Protein AF-A0A7L1N1M6-F1 (afdb_monomer_lite)

Organism: Rhinopomastus cyanomelas (NCBI:txid113115)

pLDDT: mean 89.58, std 8.71, range [61.0, 97.38]

Secondary structure (DSSP, 8-state):
----SEEEEE----GGGSEEEEEEEETTEEEEEE-HHHHHHHHHHHHTT--EEEEEEESSTTSPPEEEEE--PPPPP-----

Radius of gyration: 14.96 Å; chains: 1; bounding box: 44×24×37 Å

Sequence (82 aa):
VTGASFVVFNGALKASSGFLAKSSIVEDGLMVQITPETMANLRQALRQKKDFRITCGPMEAGSMKEYVDICWVESEERTNKG

Foldseek 3Di:
DADAPEEAEAQPDDPVVQWQWDWDDDPRYIYIYHHVVVVVVVVVCVVVQHKDKGWTDGPDPPDDIDIDIDHDDDDDDPDDPD

Structure (mmCIF, N/CA/C/O backbone):
data_AF-A0A7L1N1M6-F1
#
_entry.id   AF-A0A7L1N1M6-F1
#
loop_
_atom_site.group_PDB
_atom_site.id
_atom_site.type_symbol
_atom_site.label_atom_id
_atom_site.label_alt_id
_atom_site.label_comp_id
_atom_site.label_asym_id
_atom_site.label_entity_id
_atom_site.label_seq_id
_atom_site.pdbx_PDB_ins_code
_atom_site.Cartn_x
_atom_site.Cartn_y
_atom_site.Cartn_z
_atom_site.occupancy
_atom_site.B_iso_or_equiv
_atom_site.auth_seq_id
_atom_site.auth_comp_id
_atom_site.auth_asym_id
_atom_site.auth_atom_id
_atom_site.pdbx_PDB_model_num
ATOM 1 N N . VAL A 1 1 ? -17.367 3.055 -3.723 1.00 75.38 1 VAL A N 1
ATOM 2 C CA . VAL A 1 1 ? -16.274 2.589 -2.839 1.00 75.38 1 VAL A CA 1
ATOM 3 C C . VAL A 1 1 ? -16.334 1.079 -2.828 1.00 75.38 1 VAL A C 1
ATOM 5 O O . VAL A 1 1 ? -17.431 0.555 -2.676 1.00 75.38 1 VAL A O 1
ATOM 8 N N . THR A 1 2 ? -15.206 0.412 -3.046 1.00 88.75 2 THR A N 1
ATOM 9 C CA . THR A 1 2 ? -15.115 -1.054 -3.072 1.00 88.75 2 THR A CA 1
ATOM 10 C C . THR A 1 2 ? -14.183 -1.477 -1.946 1.00 88.75 2 THR A C 1
ATOM 12 O O . THR A 1 2 ? -13.126 -0.871 -1.779 1.00 88.75 2 THR A O 1
ATOM 15 N N . GLY A 1 3 ? -14.602 -2.452 -1.143 1.00 92.38 3 GLY A N 1
ATOM 16 C CA . GLY A 1 3 ? -13.754 -3.048 -0.112 1.00 92.38 3 GLY A CA 1
ATOM 17 C C . GLY A 1 3 ? -12.817 -4.100 -0.702 1.00 92.38 3 GLY A C 1
ATOM 18 O O . GLY A 1 3 ? -13.018 -4.548 -1.827 1.00 92.38 3 GLY A O 1
ATOM 19 N N . ALA A 1 4 ? -11.810 -4.495 0.068 1.00 95.06 4 ALA A N 1
ATOM 20 C CA . ALA A 1 4 ? -10.970 -5.651 -0.223 1.00 95.06 4 ALA A CA 1
ATOM 21 C C . ALA A 1 4 ? -10.892 -6.523 1.034 1.00 95.06 4 ALA A C 1
ATOM 23 O O . ALA A 1 4 ? -10.817 -5.992 2.145 1.00 95.06 4 ALA A O 1
ATOM 24 N N . SER A 1 5 ? -10.883 -7.844 0.865 1.00 96.88 5 SER A N 1
ATOM 25 C CA . SER A 1 5 ? -10.782 -8.801 1.973 1.00 96.88 5 SER A CA 1
ATOM 26 C C . SER A 1 5 ? -9.409 -8.790 2.648 1.00 96.88 5 SER A C 1
ATOM 28 O O . SER A 1 5 ? -9.297 -9.048 3.846 1.00 96.88 5 SER A O 1
ATOM 30 N N . PHE A 1 6 ? -8.348 -8.490 1.897 1.00 96.19 6 PHE A N 1
ATOM 31 C CA . PHE A 1 6 ? -6.988 -8.424 2.427 1.00 96.19 6 PHE A CA 1
ATOM 32 C C . PHE A 1 6 ? -6.102 -7.462 1.632 1.00 96.19 6 PHE A C 1
ATOM 34 O O . PHE A 1 6 ? -6.384 -7.117 0.484 1.00 96.19 6 PHE A O 1
ATOM 41 N N . VAL A 1 7 ? -4.988 -7.056 2.245 1.00 95.81 7 VAL A N 1
ATOM 42 C CA . VAL A 1 7 ? -3.937 -6.265 1.597 1.00 95.81 7 VAL A CA 1
ATOM 43 C C . VAL A 1 7 ? -2.564 -6.891 1.839 1.00 95.81 7 VAL A C 1
ATOM 45 O O . VAL A 1 7 ? -2.255 -7.317 2.952 1.00 95.81 7 VAL A O 1
ATOM 48 N N . VAL A 1 8 ? -1.727 -6.941 0.800 1.00 96.31 8 VAL A N 1
ATOM 49 C CA . VAL A 1 8 ? -0.352 -7.456 0.856 1.00 96.31 8 VAL A CA 1
ATOM 50 C C . VAL A 1 8 ? 0.623 -6.397 0.353 1.00 96.31 8 VAL A C 1
ATOM 52 O O . VAL A 1 8 ? 0.580 -6.005 -0.811 1.00 96.31 8 VAL A O 1
ATOM 55 N N . PHE A 1 9 ? 1.563 -5.986 1.206 1.00 96.62 9 PHE A N 1
ATOM 56 C CA . PHE A 1 9 ? 2.709 -5.164 0.806 1.00 96.62 9 PHE A CA 1
ATOM 57 C C . PHE A 1 9 ? 3.917 -6.056 0.522 1.00 96.62 9 PHE A C 1
ATOM 59 O O . PHE A 1 9 ? 4.437 -6.722 1.418 1.00 96.62 9 PHE A O 1
ATOM 66 N N . ASN A 1 10 ? 4.383 -6.058 -0.725 1.00 95.88 10 ASN A N 1
ATOM 67 C CA . ASN A 1 10 ? 5.482 -6.904 -1.177 1.00 95.88 10 ASN A CA 1
ATOM 68 C C . ASN A 1 10 ? 6.722 -6.060 -1.515 1.00 95.88 10 ASN A C 1
ATOM 70 O O . ASN A 1 10 ? 6.733 -5.332 -2.503 1.00 95.88 10 ASN A O 1
ATOM 74 N N . GLY A 1 11 ? 7.788 -6.196 -0.723 1.00 95.12 11 GLY A N 1
ATOM 75 C CA . GLY A 1 11 ? 9.051 -5.457 -0.879 1.00 95.12 11 GLY A CA 1
ATOM 76 C C . GLY A 1 11 ? 10.008 -5.992 -1.953 1.00 95.12 11 GLY A C 1
ATOM 77 O O . GLY A 1 11 ? 11.203 -5.724 -1.870 1.00 95.12 11 GLY A O 1
ATOM 78 N N . ALA A 1 12 ? 9.533 -6.795 -2.910 1.00 93.94 12 ALA A N 1
ATOM 79 C CA . ALA A 1 12 ? 10.367 -7.464 -3.913 1.00 93.94 12 ALA A CA 1
ATOM 80 C C . ALA A 1 12 ? 10.482 -6.713 -5.256 1.00 93.94 12 ALA A C 1
ATOM 82 O O . ALA A 1 12 ? 10.961 -7.287 -6.240 1.00 93.94 12 ALA A O 1
ATOM 83 N N . LEU A 1 13 ? 10.037 -5.453 -5.346 1.00 92.50 13 LEU A N 1
ATOM 84 C CA . LEU A 1 13 ? 10.148 -4.695 -6.592 1.00 92.50 13 LEU A CA 1
ATOM 85 C C . LEU A 1 13 ? 11.612 -4.331 -6.868 1.00 92.50 13 LEU A C 1
ATOM 87 O O . LEU A 1 13 ? 12.259 -3.628 -6.091 1.00 92.50 13 LEU A O 1
ATOM 91 N N . LYS A 1 14 ? 12.133 -4.796 -8.004 1.00 87.19 14 LYS A N 1
ATOM 92 C CA . LYS A 1 14 ? 13.482 -4.455 -8.465 1.00 87.19 14 LYS A CA 1
ATOM 93 C C . LYS A 1 14 ? 13.488 -3.055 -9.080 1.00 87.19 14 LYS A C 1
ATOM 95 O O . LYS A 1 14 ? 12.613 -2.744 -9.889 1.00 87.19 14 LYS A O 1
ATOM 100 N N . ALA A 1 15 ? 14.509 -2.253 -8.777 1.00 77.19 15 ALA A N 1
ATOM 101 C CA . ALA A 1 15 ? 14.686 -0.916 -9.359 1.00 77.19 15 ALA A CA 1
ATOM 102 C C . ALA A 1 15 ? 14.779 -0.947 -10.898 1.00 77.19 15 ALA A C 1
ATOM 104 O O . ALA A 1 15 ? 14.282 -0.057 -11.577 1.00 77.19 15 ALA A O 1
ATOM 105 N N . SER A 1 16 ? 15.316 -2.035 -11.459 1.00 81.81 16 SER A N 1
ATOM 106 C CA . SER A 1 16 ? 15.379 -2.266 -12.906 1.00 81.81 16 SER A CA 1
ATOM 107 C C . SER A 1 16 ? 14.023 -2.522 -13.572 1.00 81.81 16 SER A C 1
ATOM 109 O O . SER A 1 16 ? 13.970 -2.685 -14.786 1.00 81.81 16 SER A O 1
ATOM 111 N N . SER A 1 17 ? 12.924 -2.581 -12.812 1.00 84.00 17 SER A N 1
ATOM 112 C CA . SER A 1 17 ? 11.586 -2.762 -13.381 1.00 84.00 17 SER A CA 1
ATOM 113 C C . SER A 1 17 ? 11.052 -1.517 -14.090 1.00 84.00 17 SER A C 1
ATOM 115 O O . SER A 1 17 ? 10.106 -1.645 -14.859 1.00 84.00 17 SER A O 1
ATOM 117 N N . GLY A 1 18 ? 11.625 -0.335 -13.831 1.00 86.38 18 GLY A N 1
ATOM 118 C CA . GLY A 1 18 ? 11.128 0.935 -14.367 1.00 86.38 18 GLY A CA 1
ATOM 119 C C . GLY A 1 18 ? 9.864 1.455 -13.673 1.00 86.38 18 GLY A C 1
ATOM 120 O O . GLY A 1 18 ? 9.253 2.401 -14.160 1.00 86.38 18 GLY A O 1
ATOM 121 N N . PHE A 1 19 ? 9.468 0.864 -12.539 1.00 88.44 19 PHE A N 1
ATOM 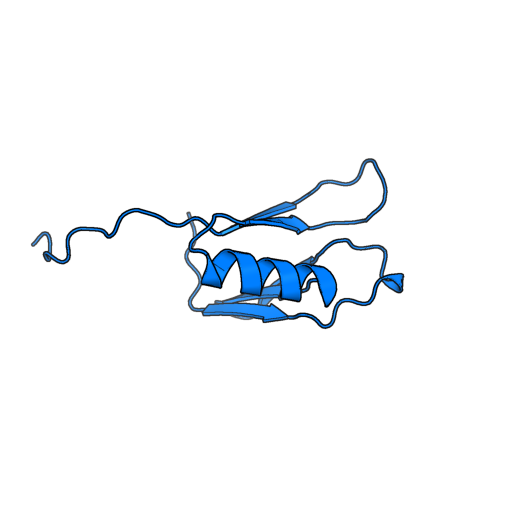122 C CA . PHE A 1 19 ? 8.313 1.285 -11.740 1.00 88.44 19 PHE A CA 1
ATOM 123 C C . PHE A 1 19 ? 8.740 1.721 -10.339 1.00 88.44 19 PHE A C 1
ATOM 125 O O . PHE A 1 19 ? 9.644 1.132 -9.746 1.00 88.44 19 PHE A O 1
ATOM 132 N N . LEU A 1 20 ? 8.038 2.713 -9.794 1.00 89.56 20 LEU A N 1
ATOM 133 C CA . LEU A 1 20 ? 8.186 3.153 -8.403 1.00 89.56 20 LEU A CA 1
ATOM 134 C C . LEU A 1 20 ? 7.473 2.191 -7.442 1.00 89.56 20 LEU A C 1
ATOM 136 O O . LEU A 1 20 ? 8.026 1.781 -6.422 1.00 89.56 20 LEU A O 1
ATOM 140 N N . ALA A 1 21 ? 6.256 1.799 -7.810 1.00 93.19 21 ALA A N 1
ATOM 141 C CA . ALA A 1 21 ? 5.453 0.773 -7.161 1.00 93.19 21 ALA A CA 1
ATOM 142 C C . ALA A 1 21 ? 4.411 0.232 -8.151 1.00 93.19 21 ALA A C 1
ATOM 144 O O . ALA A 1 21 ? 4.123 0.872 -9.167 1.00 93.19 21 ALA A O 1
ATOM 145 N N . LYS A 1 22 ? 3.850 -0.943 -7.864 1.00 93.06 22 LYS A N 1
ATOM 146 C CA . LYS A 1 22 ? 2.761 -1.549 -8.640 1.00 93.06 22 LYS A CA 1
ATOM 147 C C . LYS A 1 22 ? 1.624 -1.947 -7.710 1.00 93.06 22 LYS A C 1
ATOM 149 O O . LYS A 1 22 ? 1.846 -2.705 -6.770 1.00 93.06 22 LYS A O 1
ATOM 154 N N . SER A 1 23 ? 0.425 -1.467 -7.997 1.00 93.38 23 SER A N 1
ATOM 155 C CA . SER A 1 23 ? -0.835 -1.931 -7.416 1.00 93.38 23 SER A CA 1
ATOM 156 C C . SER A 1 23 ? -1.450 -2.993 -8.328 1.00 93.38 23 SER A C 1
ATOM 158 O O . SER A 1 23 ? -1.408 -2.878 -9.550 1.00 93.38 23 SER A O 1
ATOM 160 N N . SER A 1 24 ? -2.004 -4.055 -7.749 1.00 93.62 24 SER A N 1
ATOM 161 C CA . SER A 1 24 ? -2.719 -5.100 -8.492 1.00 93.62 24 SER A CA 1
ATOM 162 C C . SER A 1 24 ? -3.780 -5.754 -7.615 1.00 93.62 24 SER A C 1
ATOM 164 O O . SER A 1 24 ? -3.585 -5.891 -6.407 1.00 93.62 24 SER A O 1
ATOM 166 N N . ILE A 1 25 ? -4.894 -6.159 -8.221 1.00 93.69 25 ILE A N 1
ATOM 167 C CA . ILE A 1 25 ? -5.952 -6.917 -7.544 1.00 93.69 25 ILE A CA 1
ATOM 168 C C . ILE A 1 25 ? -5.596 -8.404 -7.632 1.00 93.69 25 ILE A C 1
ATOM 170 O O . ILE A 1 25 ? -5.274 -8.899 -8.713 1.00 93.69 25 ILE A O 1
ATOM 174 N N . VAL A 1 26 ? -5.630 -9.101 -6.498 1.00 93.75 26 VAL A N 1
ATOM 175 C CA . VAL A 1 26 ? -5.381 -10.544 -6.392 1.00 93.75 26 VAL A CA 1
ATOM 176 C C . VAL A 1 26 ? -6.591 -11.169 -5.715 1.00 93.75 26 VAL A C 1
ATOM 178 O O . VAL A 1 26 ? -6.774 -10.994 -4.514 1.00 93.75 26 VAL A O 1
ATOM 181 N N . GLU A 1 27 ? -7.419 -11.871 -6.490 1.00 94.25 27 GLU A N 1
ATOM 182 C CA . GLU A 1 27 ? -8.731 -12.362 -6.044 1.00 94.25 27 GLU A CA 1
ATOM 183 C C . GLU A 1 27 ? -9.587 -11.217 -5.470 1.00 94.25 27 GLU A C 1
ATOM 185 O O . GLU A 1 27 ? -9.909 -10.284 -6.202 1.00 94.25 27 GLU A O 1
ATOM 190 N N . ASP A 1 28 ? -9.919 -11.264 -4.178 1.00 94.00 28 ASP A N 1
ATOM 191 C CA . ASP A 1 28 ? -10.666 -10.220 -3.461 1.00 94.00 28 ASP A CA 1
ATOM 192 C C . ASP A 1 28 ? -9.744 -9.278 -2.651 1.00 94.00 28 ASP A C 1
ATOM 194 O O . ASP A 1 28 ? -10.182 -8.528 -1.781 1.00 94.00 28 ASP A O 1
ATOM 198 N N . GLY A 1 29 ? -8.431 -9.339 -2.889 1.00 95.62 29 GLY A N 1
ATOM 199 C CA . GLY A 1 29 ? -7.416 -8.580 -2.163 1.00 95.62 29 GLY A CA 1
ATOM 200 C C . GLY A 1 29 ? -6.628 -7.593 -3.021 1.00 95.62 29 GLY A C 1
ATOM 201 O O . GLY A 1 29 ? -6.632 -7.632 -4.252 1.00 95.62 29 GLY A O 1
ATOM 202 N N . LEU A 1 30 ? -5.894 -6.709 -2.344 1.00 95.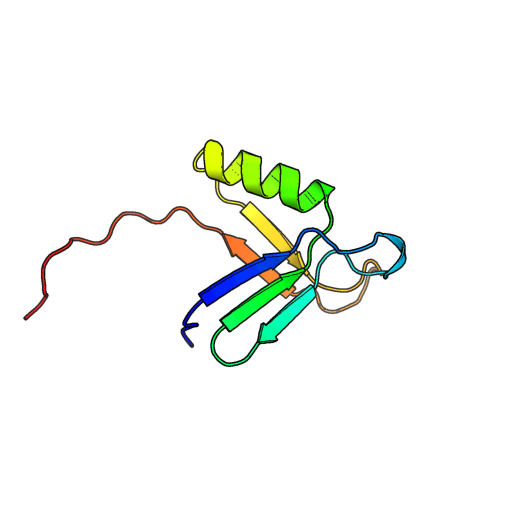12 30 LEU A N 1
ATOM 203 C CA . LEU A 1 30 ? -4.988 -5.739 -2.959 1.00 95.12 30 LEU A CA 1
ATOM 204 C C . LEU A 1 30 ? -3.530 -6.128 -2.698 1.00 95.12 30 LEU A C 1
ATOM 206 O O . LEU A 1 30 ? -3.090 -6.183 -1.551 1.00 95.12 30 LEU A O 1
ATOM 210 N N . MET A 1 31 ? -2.742 -6.324 -3.751 1.00 95.44 31 MET A N 1
ATOM 211 C CA . MET A 1 31 ? -1.291 -6.465 -3.650 1.00 95.44 31 MET A CA 1
ATOM 212 C C . MET A 1 31 ? -0.597 -5.184 -4.115 1.00 95.44 31 MET A C 1
ATOM 214 O O . MET A 1 31 ? -0.793 -4.731 -5.243 1.00 95.44 31 MET A O 1
ATOM 218 N N . VAL A 1 32 ? 0.270 -4.642 -3.260 1.00 96.44 32 VAL A N 1
ATOM 219 C CA . VAL A 1 32 ? 1.102 -3.470 -3.544 1.00 96.44 32 VAL A CA 1
ATOM 220 C C . VAL A 1 32 ? 2.568 -3.893 -3.523 1.00 96.44 32 VAL A C 1
ATOM 222 O O . VAL A 1 32 ? 3.158 -4.136 -2.468 1.00 96.44 32 VAL A O 1
ATOM 225 N N . GLN A 1 33 ? 3.168 -4.007 -4.703 1.00 95.69 33 GLN A N 1
ATOM 226 C CA . GLN A 1 33 ? 4.596 -4.259 -4.855 1.00 95.69 33 GLN A CA 1
ATOM 227 C C . GLN A 1 33 ? 5.374 -2.948 -4.796 1.00 95.69 33 GLN A C 1
ATOM 229 O O . GLN A 1 33 ? 5.146 -2.039 -5.591 1.00 95.69 33 GLN A O 1
ATOM 234 N N . ILE A 1 34 ? 6.333 -2.878 -3.881 1.00 95.69 34 ILE A N 1
ATOM 235 C CA . ILE A 1 34 ? 7.172 -1.710 -3.615 1.00 95.69 34 ILE A CA 1
ATOM 236 C C . ILE A 1 34 ? 8.638 -2.119 -3.525 1.00 95.69 34 ILE A C 1
ATOM 238 O O . ILE A 1 34 ? 8.972 -3.302 -3.400 1.00 95.69 34 ILE A O 1
ATOM 242 N N . THR A 1 35 ? 9.534 -1.140 -3.599 1.00 94.25 35 THR A N 1
ATOM 243 C CA . THR A 1 35 ? 10.965 -1.402 -3.431 1.00 94.25 35 THR A CA 1
ATOM 244 C C . THR A 1 35 ? 11.280 -1.809 -1.981 1.00 94.25 35 THR A C 1
ATOM 246 O O . THR A 1 35 ? 10.539 -1.448 -1.055 1.00 94.25 35 THR A O 1
ATOM 249 N N . PRO A 1 36 ? 12.399 -2.520 -1.740 1.00 94.12 36 PRO A N 1
ATOM 250 C CA . PRO A 1 36 ? 12.858 -2.821 -0.384 1.00 94.12 36 PRO A CA 1
ATOM 251 C C . PRO A 1 36 ? 13.021 -1.567 0.490 1.00 94.12 36 PRO A C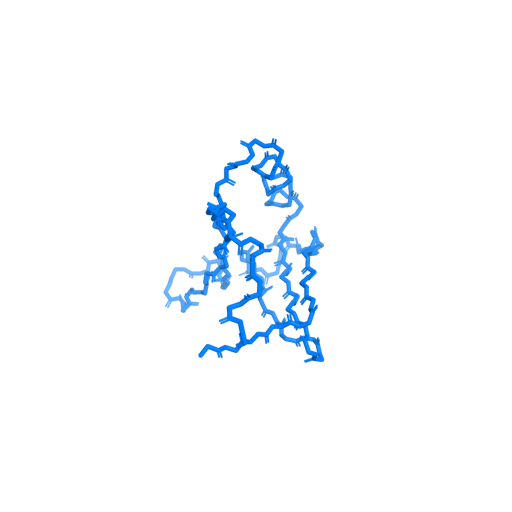 1
ATOM 253 O O . PRO A 1 36 ? 12.726 -1.602 1.687 1.00 94.12 36 PRO A O 1
ATOM 256 N N . GLU A 1 37 ? 13.451 -0.456 -0.117 1.00 92.94 37 GLU A N 1
ATOM 257 C CA . GLU A 1 37 ? 13.611 0.844 0.539 1.00 92.94 37 GLU A CA 1
ATOM 258 C C . GLU A 1 37 ? 12.258 1.421 0.973 1.00 92.94 37 GLU A C 1
ATOM 260 O O . GLU A 1 37 ? 12.054 1.709 2.154 1.00 92.94 37 GLU A O 1
ATOM 265 N N . THR A 1 38 ? 11.285 1.503 0.060 1.00 93.94 38 THR A N 1
ATOM 266 C CA . THR A 1 38 ? 9.928 1.963 0.390 1.00 93.94 38 THR A CA 1
ATOM 267 C C . THR A 1 38 ? 9.290 1.084 1.467 1.00 93.94 38 THR A C 1
ATOM 269 O O . THR A 1 38 ? 8.621 1.601 2.356 1.00 93.94 38 THR A O 1
ATOM 272 N N . MET A 1 39 ? 9.548 -0.229 1.462 1.00 95.88 39 MET A N 1
ATOM 273 C CA . MET A 1 39 ? 9.072 -1.150 2.502 1.00 95.88 39 MET A CA 1
ATOM 274 C C . MET A 1 39 ? 9.710 -0.880 3.872 1.00 95.88 39 MET A C 1
ATOM 276 O O . MET A 1 39 ? 9.071 -1.067 4.910 1.00 95.88 39 MET A O 1
ATOM 280 N N . ALA A 1 40 ? 10.979 -0.468 3.925 1.00 96.38 40 ALA A N 1
ATOM 281 C CA . ALA A 1 40 ? 11.606 -0.030 5.173 1.00 96.38 40 ALA A CA 1
ATOM 282 C C . ALA A 1 40 ? 10.954 1.259 5.703 1.00 96.38 40 ALA A C 1
ATOM 284 O O . ALA A 1 40 ? 10.596 1.314 6.882 1.00 96.38 40 ALA A O 1
ATOM 285 N N . ASN A 1 41 ? 10.709 2.233 4.822 1.00 95.88 41 ASN A N 1
ATOM 286 C CA . ASN A 1 41 ? 10.044 3.494 5.166 1.00 95.88 41 ASN A CA 1
ATOM 287 C C . ASN A 1 41 ? 8.596 3.280 5.626 1.00 95.88 41 ASN A C 1
ATOM 289 O O . ASN A 1 41 ? 8.197 3.826 6.652 1.00 95.88 41 ASN A O 1
ATOM 293 N N . LEU A 1 42 ? 7.838 2.418 4.941 1.00 96.38 42 LEU A N 1
ATOM 294 C CA . LEU A 1 42 ? 6.480 2.038 5.335 1.00 96.38 42 LEU A CA 1
ATOM 295 C C . LEU A 1 42 ? 6.468 1.422 6.739 1.00 96.38 42 LEU A C 1
ATOM 297 O O . LEU A 1 42 ? 5.716 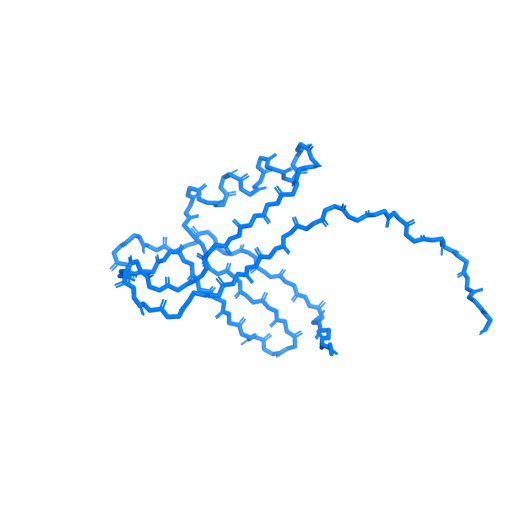1.858 7.605 1.00 96.38 42 LEU A O 1
ATOM 301 N N . ARG A 1 43 ? 7.349 0.446 7.006 1.00 96.31 43 ARG A N 1
ATOM 302 C CA . ARG A 1 43 ? 7.475 -0.171 8.340 1.00 96.31 43 ARG A CA 1
ATOM 303 C C . ARG A 1 43 ? 7.814 0.857 9.418 1.00 96.31 43 ARG A C 1
ATOM 305 O O . ARG A 1 43 ? 7.315 0.752 10.537 1.00 96.31 43 ARG A O 1
ATOM 312 N N . GLN A 1 44 ? 8.659 1.834 9.101 1.00 97.38 44 GLN A N 1
ATOM 313 C CA . GLN A 1 44 ? 8.993 2.917 10.020 1.00 97.38 44 GLN A CA 1
ATOM 314 C C . GLN A 1 44 ? 7.786 3.832 10.285 1.00 97.38 44 GLN A C 1
ATOM 316 O O . GLN A 1 44 ? 7.493 4.102 11.448 1.00 97.38 44 GLN A O 1
ATOM 321 N N . ALA A 1 45 ? 7.059 4.254 9.247 1.00 96.88 45 ALA A N 1
ATOM 322 C CA . ALA A 1 45 ? 5.866 5.092 9.380 1.00 96.88 45 ALA A CA 1
ATOM 323 C C . ALA A 1 45 ? 4.771 4.402 10.209 1.00 96.88 45 ALA A C 1
ATOM 325 O O . ALA A 1 45 ? 4.221 5.005 11.129 1.00 96.88 45 ALA A O 1
ATOM 326 N N . LEU A 1 46 ? 4.547 3.103 9.976 1.00 95.62 46 LEU A N 1
ATOM 327 C CA . LEU A 1 46 ? 3.612 2.295 10.763 1.00 95.62 46 LEU A CA 1
ATOM 328 C C . LEU A 1 46 ? 3.997 2.243 12.249 1.00 95.62 46 LEU A C 1
ATOM 330 O O . LEU A 1 46 ? 3.140 2.395 13.115 1.00 95.62 46 LEU A O 1
ATOM 334 N N . ARG A 1 47 ? 5.290 2.084 12.568 1.00 96.44 47 ARG A N 1
ATOM 335 C CA . ARG A 1 47 ? 5.780 2.104 13.962 1.00 96.44 47 ARG A CA 1
ATOM 336 C C . ARG A 1 47 ? 5.586 3.460 14.637 1.00 96.44 47 ARG A C 1
ATOM 338 O O . ARG A 1 47 ? 5.355 3.507 15.839 1.00 96.44 47 ARG A O 1
ATOM 345 N N . GLN A 1 48 ? 5.690 4.543 13.873 1.00 96.38 48 GLN A N 1
ATOM 346 C CA . GLN A 1 48 ? 5.527 5.912 14.367 1.00 96.38 48 GLN A CA 1
ATOM 347 C C . GLN A 1 48 ? 4.068 6.382 14.378 1.00 96.38 48 GLN A C 1
ATOM 349 O O . GLN A 1 48 ? 3.814 7.522 14.754 1.00 96.38 48 GLN A O 1
ATOM 354 N N . LYS A 1 49 ? 3.118 5.534 13.962 1.00 94.06 49 LYS A N 1
ATOM 355 C CA . LYS A 1 49 ? 1.723 5.921 13.717 1.00 94.06 49 LYS A CA 1
ATOM 356 C C . LYS A 1 49 ? 1.592 7.158 12.823 1.00 94.06 49 LYS A C 1
ATOM 358 O O . LYS A 1 49 ? 0.825 8.072 13.104 1.00 94.06 49 LYS A O 1
ATOM 363 N N . LYS A 1 50 ? 2.397 7.195 11.762 1.00 95.56 50 LYS A N 1
ATOM 364 C CA . LYS A 1 50 ? 2.408 8.278 10.785 1.00 95.56 50 LYS A CA 1
ATOM 365 C C . LYS A 1 50 ? 1.778 7.815 9.481 1.00 95.56 50 LYS A C 1
ATOM 367 O O . LYS A 1 50 ? 2.001 6.678 9.057 1.00 95.56 50 LYS A O 1
ATOM 372 N N . ASP A 1 51 ? 1.037 8.717 8.851 1.00 96.38 51 ASP A N 1
ATOM 373 C CA . ASP A 1 51 ? 0.495 8.503 7.515 1.00 96.38 51 ASP A CA 1
ATOM 374 C C . ASP A 1 51 ? 1.615 8.291 6.496 1.00 96.38 51 ASP A C 1
ATOM 376 O O . ASP A 1 51 ? 2.720 8.841 6.607 1.00 96.38 51 ASP A O 1
ATOM 380 N N . PHE A 1 52 ? 1.327 7.480 5.486 1.00 96.50 52 PHE A N 1
ATOM 381 C CA . PHE A 1 52 ? 2.290 7.134 4.454 1.00 96.50 52 PHE A CA 1
ATOM 382 C C . PHE A 1 52 ? 1.613 7.038 3.092 1.00 96.50 52 PHE A C 1
ATOM 384 O O . PHE A 1 52 ? 0.549 6.442 2.963 1.00 96.50 52 PHE A O 1
ATOM 391 N N . ARG A 1 53 ? 2.258 7.584 2.059 1.00 95.62 53 ARG A N 1
ATOM 392 C CA . ARG A 1 53 ? 1.773 7.528 0.676 1.00 95.62 53 ARG A CA 1
ATOM 393 C C . ARG A 1 53 ? 2.773 6.804 -0.205 1.00 95.62 53 ARG A C 1
ATOM 395 O O . ARG A 1 53 ? 3.943 7.180 -0.270 1.00 95.62 53 ARG A O 1
ATOM 402 N N . ILE A 1 54 ? 2.289 5.811 -0.937 1.00 94.62 54 ILE A N 1
ATOM 403 C CA . ILE A 1 54 ? 3.049 5.104 -1.966 1.00 94.62 54 ILE A CA 1
ATOM 404 C C . ILE A 1 54 ? 2.606 5.638 -3.324 1.00 94.62 54 ILE A C 1
ATOM 406 O O . ILE A 1 54 ? 1.419 5.645 -3.640 1.00 94.62 54 ILE A O 1
ATOM 410 N N . THR A 1 55 ? 3.571 6.075 -4.131 1.00 92.62 55 THR A N 1
ATOM 411 C CA . THR A 1 55 ? 3.326 6.467 -5.524 1.00 92.62 55 THR A CA 1
ATOM 412 C C . THR A 1 55 ? 3.564 5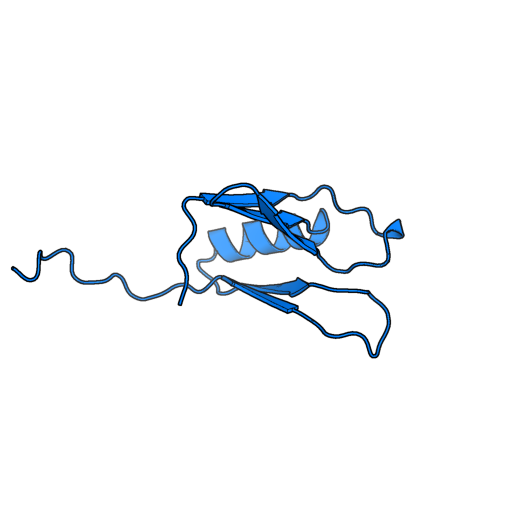.260 -6.421 1.00 92.62 55 THR A C 1
ATOM 414 O O . THR A 1 55 ? 4.695 4.792 -6.545 1.00 92.62 55 THR A O 1
ATOM 417 N N . CYS A 1 56 ? 2.493 4.757 -7.020 1.00 90.44 56 CYS A N 1
ATOM 418 C CA . CYS A 1 56 ? 2.495 3.661 -7.976 1.00 90.44 56 CYS A CA 1
ATOM 419 C C . CYS A 1 56 ? 2.579 4.191 -9.409 1.00 90.44 56 CYS A C 1
ATOM 421 O O . CYS A 1 56 ? 2.123 5.294 -9.719 1.00 90.44 56 CYS A O 1
ATOM 423 N N . GLY A 1 57 ? 3.179 3.385 -10.280 1.00 87.69 57 GLY A N 1
ATOM 424 C CA . GLY A 1 57 ? 3.340 3.691 -11.695 1.00 87.69 57 GLY A CA 1
ATOM 425 C C . GLY A 1 57 ? 4.799 3.744 -12.158 1.00 87.69 57 GLY A C 1
ATOM 426 O O . GLY A 1 57 ? 5.725 3.464 -11.382 1.00 87.69 57 GLY A O 1
ATOM 427 N N . PRO A 1 58 ? 5.005 4.047 -13.450 1.00 86.12 58 PRO A N 1
ATOM 428 C CA . PRO A 1 58 ? 6.325 4.126 -14.063 1.00 86.12 58 PRO A CA 1
ATOM 429 C C . PRO A 1 58 ? 7.182 5.231 -13.442 1.00 86.12 58 PRO A C 1
ATOM 431 O O . PRO A 1 58 ? 6.673 6.244 -12.961 1.00 86.12 58 PRO A O 1
ATOM 434 N N . MET A 1 59 ? 8.500 5.052 -13.490 1.00 81.44 59 MET A N 1
ATOM 435 C CA . MET A 1 59 ? 9.465 6.079 -13.086 1.00 81.44 59 MET A CA 1
ATOM 436 C C . MET A 1 59 ? 9.492 7.266 -14.067 1.00 81.44 59 MET A C 1
ATOM 438 O O . MET A 1 59 ? 9.839 8.380 -13.677 1.00 81.44 59 MET A O 1
ATOM 442 N N . GLU A 1 60 ? 9.083 7.030 -15.316 1.00 79.31 60 GLU A N 1
ATOM 443 C CA . GLU A 1 60 ? 9.022 8.013 -16.400 1.00 79.31 60 GLU A CA 1
ATOM 444 C C . GLU A 1 60 ? 8.085 9.187 -16.058 1.00 79.31 60 GLU A C 1
ATOM 446 O O . GLU A 1 60 ? 6.923 9.013 -15.666 1.00 79.31 60 GLU A O 1
ATOM 451 N N . ALA A 1 61 ? 8.578 10.412 -16.241 1.00 61.00 61 ALA A N 1
ATOM 452 C CA . ALA A 1 61 ? 7.790 11.622 -16.048 1.00 61.00 61 ALA A CA 1
ATOM 453 C C . ALA A 1 61 ? 6.756 11.765 -17.180 1.00 61.00 61 ALA A C 1
ATOM 455 O O . ALA A 1 61 ? 7.119 12.012 -18.324 1.00 61.00 61 ALA A O 1
ATOM 456 N N . GLY A 1 62 ? 5.466 11.610 -16.859 1.00 67.31 62 GLY A N 1
ATOM 457 C CA . GLY A 1 62 ? 4.355 11.793 -17.808 1.00 67.31 62 GLY A CA 1
ATOM 458 C C . GLY A 1 62 ? 3.334 10.653 -17.835 1.00 67.31 62 GLY A C 1
ATOM 459 O O . GLY A 1 62 ? 2.256 10.817 -18.396 1.00 67.31 62 GLY A O 1
ATOM 460 N N . SER A 1 63 ? 3.634 9.521 -17.194 1.00 67.44 63 SER A N 1
ATOM 461 C CA . SER A 1 63 ? 2.665 8.432 -17.025 1.00 67.44 63 SER A CA 1
ATOM 462 C C . SER A 1 63 ? 1.669 8.720 -15.898 1.00 67.44 63 SER A C 1
ATOM 464 O O . SER A 1 63 ? 1.997 9.408 -14.928 1.00 67.44 63 SER A O 1
ATOM 466 N N . MET A 1 64 ? 0.456 8.167 -16.014 1.00 73.38 64 MET A N 1
ATOM 467 C CA . MET A 1 64 ? -0.562 8.224 -14.963 1.00 73.38 64 MET A CA 1
ATOM 468 C C . MET A 1 64 ? -0.009 7.587 -13.682 1.00 73.38 64 MET A C 1
ATOM 470 O O . MET A 1 64 ? 0.481 6.457 -13.706 1.00 73.38 64 MET A O 1
ATOM 474 N N . LYS A 1 65 ? -0.044 8.342 -12.581 1.00 82.50 65 LYS A N 1
ATOM 475 C CA . LYS A 1 65 ? 0.415 7.888 -11.267 1.00 82.50 65 LYS A CA 1
ATOM 476 C C . LYS A 1 65 ? -0.789 7.504 -10.428 1.00 82.50 65 LYS A C 1
ATOM 478 O O . LYS A 1 65 ? -1.730 8.283 -10.294 1.00 82.50 65 LYS A O 1
ATOM 483 N N . GLU A 1 66 ? -0.731 6.313 -9.862 1.00 89.88 66 GLU A N 1
ATOM 484 C CA . GLU A 1 66 ? -1.698 5.834 -8.882 1.00 89.88 66 GLU A CA 1
ATOM 485 C C . GLU A 1 66 ? -1.126 6.050 -7.481 1.00 89.88 66 GLU A C 1
ATOM 487 O O . GLU A 1 66 ? 0.091 6.060 -7.285 1.00 89.88 66 GLU A O 1
ATOM 492 N N . TYR A 1 67 ? -1.990 6.222 -6.488 1.00 92.25 67 TYR A N 1
ATOM 493 C CA . TYR A 1 67 ? -1.567 6.449 -5.111 1.00 92.25 67 TYR A CA 1
ATOM 494 C C . TYR A 1 67 ? -2.210 5.420 -4.194 1.00 92.25 67 TYR A C 1
ATOM 496 O O . TYR A 1 67 ? -3.395 5.120 -4.317 1.00 92.25 67 TYR A O 1
ATOM 504 N N . VAL A 1 68 ? -1.409 4.888 -3.272 1.00 94.94 68 VAL A N 1
ATOM 505 C CA . VAL A 1 68 ? -1.895 4.090 -2.146 1.00 94.94 68 VAL A CA 1
ATOM 506 C C . VAL A 1 68 ? -1.598 4.876 -0.878 1.00 94.94 68 VAL A C 1
ATOM 508 O O . VAL A 1 68 ? -0.435 5.044 -0.501 1.00 94.94 68 VAL A O 1
ATOM 511 N N . ASP A 1 69 ? -2.656 5.376 -0.252 1.00 95.31 69 ASP A N 1
ATOM 512 C CA . ASP A 1 69 ? -2.608 6.124 0.998 1.00 95.31 69 ASP A CA 1
ATOM 513 C C . ASP A 1 69 ? -2.869 5.190 2.186 1.00 95.31 69 ASP A C 1
ATOM 515 O O . ASP A 1 69 ? -3.859 4.460 2.229 1.00 95.31 69 ASP A O 1
ATOM 519 N N . ILE A 1 70 ? -1.960 5.216 3.157 1.00 95.75 70 ILE A N 1
ATOM 520 C CA . ILE A 1 70 ? -2.092 4.555 4.451 1.00 95.75 70 ILE A CA 1
ATOM 521 C C . ILE A 1 70 ? -2.304 5.658 5.481 1.00 95.75 70 ILE A C 1
ATOM 523 O O . ILE A 1 70 ? -1.363 6.383 5.809 1.00 95.75 70 ILE A O 1
ATOM 527 N N . CYS A 1 71 ? -3.535 5.770 5.975 1.00 94.75 71 CYS A N 1
ATOM 528 C CA . CYS A 1 71 ? -3.941 6.821 6.902 1.00 94.75 71 CYS A CA 1
ATOM 529 C C . CYS A 1 71 ? -4.271 6.242 8.277 1.00 94.75 71 CYS A C 1
ATOM 531 O O . CYS A 1 71 ? -5.003 5.255 8.391 1.00 94.75 71 CYS A O 1
ATOM 533 N N . TRP A 1 72 ? -3.777 6.893 9.326 1.00 92.56 72 TRP A N 1
ATOM 534 C CA . TRP A 1 72 ? -4.239 6.669 10.688 1.00 92.56 72 TRP A CA 1
ATOM 535 C C . TRP A 1 72 ? -5.525 7.448 10.896 1.00 92.56 72 TRP A C 1
ATOM 537 O O . TRP A 1 72 ? -5.526 8.664 11.058 1.00 92.56 72 TRP A O 1
ATOM 547 N N . VAL A 1 73 ? -6.634 6.725 10.862 1.00 91.06 73 VAL A N 1
ATOM 548 C CA . VAL A 1 73 ? -7.958 7.289 11.104 1.00 91.06 73 VAL A CA 1
ATOM 549 C C . VAL A 1 73 ? -8.328 7.169 12.578 1.00 91.06 73 VAL A C 1
ATOM 551 O O . VAL A 1 73 ? -7.813 6.311 13.304 1.00 91.06 73 VAL A O 1
ATOM 554 N N . GLU A 1 74 ? -9.223 8.042 13.027 1.00 86.12 74 GLU A N 1
ATOM 555 C CA . GLU A 1 74 ? -9.803 7.941 14.361 1.00 86.12 74 GLU A CA 1
ATOM 556 C C . GLU A 1 74 ? -10.544 6.609 14.507 1.00 86.12 74 GLU A C 1
ATOM 558 O O . GLU A 1 74 ? -11.147 6.098 13.562 1.00 86.12 74 GLU A O 1
ATOM 563 N N . SER A 1 75 ? -10.462 6.011 15.696 1.00 78.94 75 SER A N 1
ATOM 564 C CA . SER A 1 75 ? -11.199 4.778 15.961 1.00 78.94 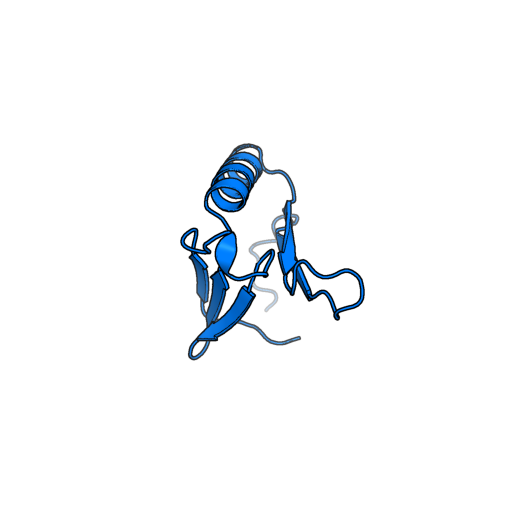75 SER A CA 1
ATOM 565 C C . SER A 1 75 ? -12.691 5.073 15.934 1.00 78.94 75 SER A C 1
ATOM 567 O O . SER A 1 75 ? -13.169 5.885 16.723 1.00 78.94 75 SER A O 1
ATOM 569 N N . GLU A 1 76 ? -13.424 4.396 15.056 1.00 75.62 76 GLU A N 1
ATOM 570 C CA . GLU A 1 76 ? -14.880 4.456 15.085 1.00 75.62 76 GLU A CA 1
ATOM 571 C C . GLU A 1 76 ? -15.420 3.869 16.395 1.00 75.62 76 GLU A C 1
ATOM 573 O O . GLU A 1 76 ? -14.868 2.916 16.964 1.00 75.62 76 GLU A O 1
ATOM 578 N N . GLU A 1 77 ? -16.510 4.462 16.882 1.00 75.81 77 GLU A N 1
ATOM 579 C CA . GLU A 1 77 ? -17.201 4.006 18.079 1.00 75.81 77 GLU A CA 1
ATOM 580 C C . GLU A 1 77 ? -17.661 2.558 17.884 1.00 75.81 77 GLU A C 1
ATOM 582 O O . GLU A 1 77 ? -18.417 2.241 16.966 1.00 75.81 77 GLU A O 1
ATOM 587 N N . ARG A 1 78 ? -17.199 1.657 18.759 1.00 72.06 78 ARG A N 1
ATOM 588 C CA . ARG A 1 78 ? -17.497 0.215 18.710 1.00 72.06 78 ARG A CA 1
ATOM 589 C C . ARG A 1 78 ? -18.900 -0.108 19.224 1.00 72.06 78 ARG A C 1
ATOM 591 O O . ARG A 1 78 ? -19.085 -1.077 19.957 1.00 72.06 78 ARG A O 1
ATOM 598 N N . THR A 1 79 ? -19.876 0.720 18.882 1.00 80.06 79 THR A N 1
ATOM 599 C CA . THR A 1 79 ? -21.277 0.449 19.168 1.00 80.06 79 THR A CA 1
ATOM 600 C C . THR A 1 79 ? -21.954 -0.049 17.901 1.00 80.06 79 THR A C 1
ATOM 602 O O . THR A 1 79 ? -21.784 0.512 16.817 1.00 80.06 79 THR A O 1
ATOM 605 N N . ASN A 1 80 ? -22.703 -1.142 18.022 1.00 77.00 80 ASN A N 1
ATOM 606 C CA . ASN A 1 80 ? -23.597 -1.551 16.954 1.00 77.00 80 ASN A CA 1
ATOM 607 C C . ASN A 1 80 ? -24.689 -0.474 16.845 1.00 77.00 80 ASN A C 1
ATOM 609 O O . ASN A 1 80 ? -25.337 -0.161 17.843 1.00 77.00 80 ASN A O 1
ATOM 613 N N . LYS A 1 81 ? -24.862 0.121 15.659 1.00 81.06 81 LYS A N 1
ATOM 614 C CA . LYS A 1 81 ? -25.833 1.205 15.440 1.00 81.06 81 LYS A CA 1
ATOM 615 C C . LYS A 1 81 ? -27.296 0.732 15.375 1.00 81.06 81 LYS A C 1
ATOM 617 O O . LYS A 1 81 ? -28.164 1.578 15.165 1.00 81.06 81 LYS A O 1
ATOM 622 N N . GLY A 1 82 ? -27.560 -0.550 15.646 1.00 63.28 82 GLY A N 1
ATOM 623 C CA . GLY A 1 82 ? -28.901 -1.142 15.678 1.00 63.28 82 GLY A CA 1
ATOM 624 C C . GLY A 1 82 ? -29.232 -1.853 14.382 1.00 63.28 82 GLY A C 1
ATOM 625 O O . GLY A 1 82 ? -29.151 -1.198 13.321 1.00 63.28 82 GLY A O 1
#

InterPro domains:
  IPR022557 Smad anchor for receptor activation-like, C-terminal [PF11979] (1-81)
  IPR022557 Smad anchor for receptor activation-like, C-terminal [SM01421] (1-82)